Protein AF-A0A1B8P7Q8-F1 (afdb_monomer_lite)

Foldseek 3Di:
DDPPPDPDFQKWKAAPNDIFGWDDDPVQQKIKTQDQDDGPDDQQDWMWMDDPPDTWIKHFHDKDKDAQDDPPDDDPRRIMIMTRTDGPPPPPPPPPDDDDD

Secondary structure (DSSP, 8-state):
----SSSS--EEEEETTEEEEEEEETTTTEEEEEESS-----TT-EEEEEETTEEEEEEEEEEEEEET---SSS----EEEEEEEEE-S------------

Structure (mmCIF, N/CA/C/O backbone):
data_AF-A0A1B8P7Q8-F1
#
_entry.id   AF-A0A1B8P7Q8-F1
#
loop_
_atom_site.group_PDB
_atom_site.id
_atom_site.type_symbol
_atom_site.label_atom_id
_atom_site.label_alt_id
_atom_site.label_comp_id
_atom_site.label_asym_id
_atom_site.label_entity_id
_atom_site.label_seq_id
_atom_site.pdbx_PDB_ins_code
_atom_site.Cartn_x
_atom_site.Cartn_y
_atom_site.Cartn_z
_atom_site.occupancy
_atom_site.B_iso_or_equiv
_atom_site.auth_seq_id
_atom_site.auth_comp_id
_atom_site.auth_asym_id
_atom_site.auth_atom_id
_atom_site.pdbx_PDB_model_num
ATOM 1 N N . MET A 1 1 ? 29.517 -0.597 8.417 1.00 40.34 1 MET A N 1
ATOM 2 C CA . MET A 1 1 ? 28.514 -1.145 9.358 1.00 40.34 1 MET A CA 1
ATOM 3 C C . MET A 1 1 ? 27.459 -0.081 9.382 1.00 40.34 1 MET A C 1
ATOM 5 O O . MET A 1 1 ? 27.602 0.919 10.068 1.00 40.34 1 MET A O 1
ATOM 9 N N . ASP A 1 2 ? 26.571 -0.201 8.413 1.00 41.72 2 ASP A N 1
ATOM 10 C CA . ASP A 1 2 ? 25.730 0.877 7.944 1.00 41.72 2 ASP A CA 1
ATOM 11 C C . ASP A 1 2 ? 24.383 0.666 8.616 1.00 41.72 2 ASP A C 1
ATOM 13 O O . ASP A 1 2 ? 23.559 -0.121 8.156 1.00 41.72 2 ASP A O 1
ATOM 17 N N . ASP A 1 3 ? 24.203 1.320 9.762 1.00 41.97 3 ASP A N 1
ATOM 18 C CA . ASP A 1 3 ? 22.945 1.403 10.506 1.00 41.97 3 ASP A CA 1
ATOM 19 C C . ASP A 1 3 ? 21.926 2.272 9.742 1.00 41.97 3 ASP A C 1
ATOM 21 O O . ASP A 1 3 ? 21.415 3.277 10.235 1.00 41.97 3 ASP A O 1
ATOM 25 N N . PHE A 1 4 ? 21.660 1.912 8.487 1.00 45.06 4 PHE A N 1
ATOM 26 C CA . PHE A 1 4 ? 20.820 2.656 7.554 1.00 45.06 4 PHE A CA 1
ATOM 27 C C . PHE A 1 4 ? 19.452 1.995 7.363 1.00 45.06 4 PHE A C 1
ATOM 29 O O . PHE A 1 4 ? 18.929 2.002 6.261 1.00 45.06 4 PHE A O 1
ATOM 36 N N . ASP A 1 5 ? 18.849 1.392 8.392 1.00 46.38 5 ASP A N 1
ATOM 37 C CA . ASP A 1 5 ? 17.564 0.697 8.173 1.00 46.38 5 ASP A CA 1
ATOM 38 C C . ASP A 1 5 ? 16.595 0.703 9.368 1.00 46.38 5 ASP A C 1
ATOM 40 O O . ASP A 1 5 ? 15.750 -0.175 9.501 1.00 46.38 5 ASP A O 1
ATOM 44 N N . GLN A 1 6 ? 16.680 1.694 10.266 1.00 45.53 6 GLN A N 1
ATOM 45 C CA . GLN A 1 6 ? 15.743 1.785 11.406 1.00 45.53 6 GLN A CA 1
ATOM 46 C C . GLN A 1 6 ? 14.974 3.103 11.544 1.00 45.53 6 GLN A C 1
ATOM 48 O O . GLN A 1 6 ? 14.104 3.197 12.406 1.00 45.53 6 GLN A O 1
ATOM 53 N N . LEU A 1 7 ? 15.221 4.108 10.693 1.00 46.91 7 LEU A N 1
ATOM 54 C CA . LEU A 1 7 ? 14.652 5.453 10.887 1.00 46.91 7 LEU A CA 1
ATOM 55 C C . LEU A 1 7 ? 13.740 5.984 9.771 1.00 46.91 7 LEU A C 1
ATOM 57 O O . LEU A 1 7 ? 13.209 7.079 9.933 1.00 46.91 7 LEU A O 1
ATOM 61 N N . ALA A 1 8 ? 13.502 5.260 8.670 1.00 48.25 8 ALA A N 1
ATOM 62 C CA . ALA A 1 8 ? 12.849 5.884 7.509 1.00 48.25 8 ALA A CA 1
ATOM 63 C C . ALA A 1 8 ? 11.389 5.483 7.214 1.00 48.25 8 ALA A C 1
ATOM 65 O O . ALA A 1 8 ? 10.686 6.306 6.633 1.00 48.25 8 ALA A O 1
ATOM 66 N N . TYR A 1 9 ? 10.878 4.301 7.596 1.00 54.09 9 TYR A N 1
ATOM 67 C CA . TYR A 1 9 ? 9.521 3.889 7.169 1.00 54.09 9 TYR A CA 1
ATOM 68 C C . TYR A 1 9 ? 8.789 2.988 8.187 1.00 54.09 9 TYR A C 1
ATOM 70 O O . TYR A 1 9 ? 8.951 1.770 8.144 1.00 54.09 9 TYR A O 1
ATOM 78 N N . PRO A 1 10 ? 7.968 3.556 9.094 1.00 61.81 10 PRO A N 1
ATOM 79 C CA . PRO A 1 10 ? 7.357 2.808 10.197 1.00 61.81 10 PRO A CA 1
ATOM 80 C C . PRO A 1 10 ? 5.967 2.196 9.921 1.00 61.81 10 PRO A C 1
ATOM 82 O O . PRO A 1 10 ? 5.370 1.665 10.858 1.00 61.81 10 PRO A O 1
ATOM 85 N N . ASN A 1 11 ? 5.429 2.235 8.692 1.00 73.00 11 ASN A N 1
ATOM 86 C CA . ASN A 1 11 ? 4.042 1.814 8.441 1.00 73.00 11 ASN A CA 1
ATOM 87 C C . ASN A 1 11 ? 3.973 0.556 7.562 1.00 73.00 11 ASN A C 1
ATOM 89 O O . ASN A 1 11 ? 4.518 0.499 6.457 1.00 73.00 11 ASN A O 1
ATOM 93 N N . ILE A 1 12 ? 3.253 -0.451 8.059 1.00 85.75 12 ILE A N 1
ATOM 94 C CA . ILE A 1 12 ? 2.914 -1.671 7.323 1.00 85.75 12 ILE A CA 1
ATOM 95 C C . ILE A 1 12 ? 1.434 -1.610 6.981 1.00 85.75 12 ILE A C 1
ATOM 97 O O . ILE A 1 12 ? 0.608 -1.320 7.845 1.00 85.75 12 ILE A O 1
ATOM 101 N N . VAL A 1 13 ? 1.091 -1.895 5.731 1.00 88.38 13 VAL A N 1
ATOM 102 C CA . VAL A 1 13 ? -0.300 -2.032 5.295 1.00 88.38 13 VAL A CA 1
ATOM 103 C C . VAL A 1 13 ? -0.567 -3.460 4.864 1.00 88.38 13 VAL A C 1
ATOM 105 O O . VAL A 1 13 ? 0.267 -4.096 4.229 1.00 88.38 13 VAL A O 1
ATOM 108 N N . ILE A 1 14 ? -1.735 -3.967 5.214 1.00 89.69 14 ILE A N 1
ATOM 109 C CA . ILE A 1 14 ? -2.225 -5.277 4.830 1.00 89.69 14 ILE A CA 1
ATOM 110 C C . ILE A 1 14 ? -3.270 -5.053 3.748 1.00 89.69 14 ILE A C 1
ATOM 112 O O . ILE A 1 14 ? -4.306 -4.428 3.985 1.00 89.69 14 ILE A O 1
ATOM 116 N N . ILE A 1 15 ? -2.972 -5.567 2.562 1.00 89.75 15 ILE A N 1
ATOM 117 C CA . ILE A 1 15 ? -3.843 -5.536 1.392 1.00 89.75 15 ILE A CA 1
ATOM 118 C C . ILE A 1 15 ? -4.169 -6.979 1.048 1.00 89.75 15 ILE A C 1
ATOM 120 O O . ILE A 1 15 ? -3.256 -7.763 0.792 1.00 89.75 15 ILE A O 1
ATOM 124 N N . ASN A 1 16 ? -5.455 -7.335 1.077 1.00 85.94 16 ASN A N 1
ATOM 125 C CA . ASN A 1 16 ? -5.921 -8.690 0.767 1.00 85.94 16 ASN A CA 1
ATOM 126 C C . ASN A 1 16 ? -5.162 -9.783 1.567 1.00 85.94 16 ASN A C 1
ATOM 128 O O . ASN A 1 16 ? -4.759 -10.820 1.049 1.00 85.94 16 ASN A O 1
ATOM 132 N N . GLY A 1 17 ? -4.865 -9.498 2.843 1.00 84.94 17 GLY A N 1
ATOM 133 C CA . GLY A 1 17 ? -4.113 -10.392 3.736 1.00 84.94 17 GLY A CA 1
ATOM 134 C C . GLY A 1 17 ? -2.591 -10.418 3.539 1.00 84.94 17 GLY A C 1
ATOM 135 O O . GLY A 1 17 ? -1.907 -11.113 4.287 1.00 84.94 17 GLY A O 1
ATOM 136 N N . LYS A 1 18 ? -2.039 -9.657 2.587 1.00 86.94 18 LYS A N 1
ATOM 137 C CA . LYS A 1 18 ? -0.594 -9.571 2.338 1.00 86.94 18 LYS A CA 1
ATOM 138 C C . LYS A 1 18 ? -0.023 -8.270 2.897 1.00 86.94 18 LYS A C 1
ATOM 140 O O . LYS A 1 18 ? -0.588 -7.198 2.695 1.00 86.94 18 LYS A O 1
ATOM 145 N N . GLU A 1 19 ? 1.091 -8.371 3.612 1.00 87.69 19 GLU A N 1
ATOM 146 C CA . GLU A 1 19 ? 1.771 -7.232 4.231 1.00 87.69 19 GLU A CA 1
ATOM 147 C C . GLU A 1 19 ? 2.694 -6.530 3.230 1.00 87.69 19 GLU A C 1
ATOM 149 O O . GLU A 1 19 ? 3.559 -7.147 2.607 1.00 87.69 19 GLU A O 1
ATOM 154 N N . TYR A 1 20 ? 2.526 -5.218 3.108 1.00 85.00 20 TYR A N 1
ATOM 155 C CA . TYR A 1 20 ? 3.314 -4.344 2.256 1.00 85.00 20 TYR A CA 1
ATOM 156 C C . TYR A 1 20 ? 3.913 -3.212 3.085 1.00 85.00 20 TYR A C 1
ATOM 158 O O . TYR A 1 20 ? 3.263 -2.628 3.956 1.00 85.00 20 TYR A O 1
ATOM 166 N N . LYS A 1 21 ? 5.168 -2.869 2.786 1.00 83.38 21 LYS A N 1
ATOM 167 C CA . LYS A 1 21 ? 5.801 -1.668 3.333 1.00 83.38 21 LYS A CA 1
ATOM 168 C C . LYS A 1 21 ? 5.163 -0.448 2.684 1.00 83.38 21 LYS A C 1
ATOM 170 O O . LYS A 1 21 ? 5.057 -0.399 1.461 1.00 83.38 21 LYS A O 1
ATOM 175 N N . ALA A 1 22 ? 4.759 0.530 3.483 1.00 82.38 22 ALA A N 1
ATOM 176 C CA . ALA A 1 22 ? 4.101 1.721 2.976 1.00 82.38 22 ALA A CA 1
ATOM 177 C C . ALA A 1 22 ? 4.551 2.989 3.700 1.00 82.38 22 ALA A C 1
ATOM 179 O O . ALA A 1 22 ? 5.040 2.974 4.826 1.00 82.38 22 ALA A O 1
ATOM 180 N N . SER A 1 23 ? 4.336 4.119 3.0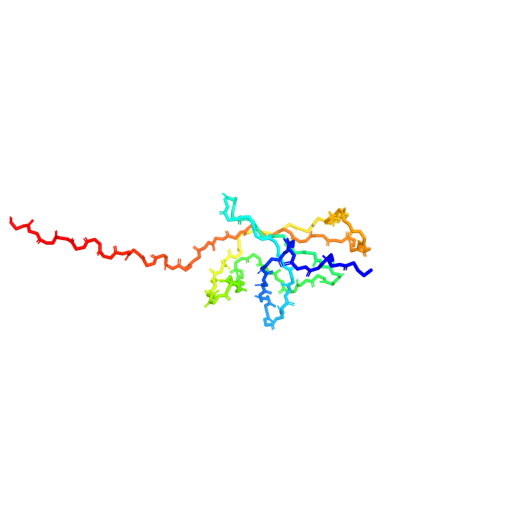41 1.00 82.00 23 SER A N 1
ATOM 181 C CA . SER A 1 23 ? 4.487 5.448 3.610 1.00 82.00 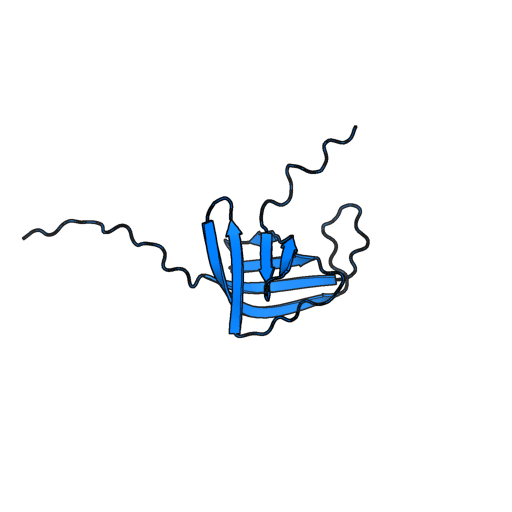23 SER A CA 1
ATOM 182 C C . SER A 1 23 ? 3.156 6.174 3.492 1.00 82.00 23 SER A C 1
ATOM 184 O O . SER A 1 23 ?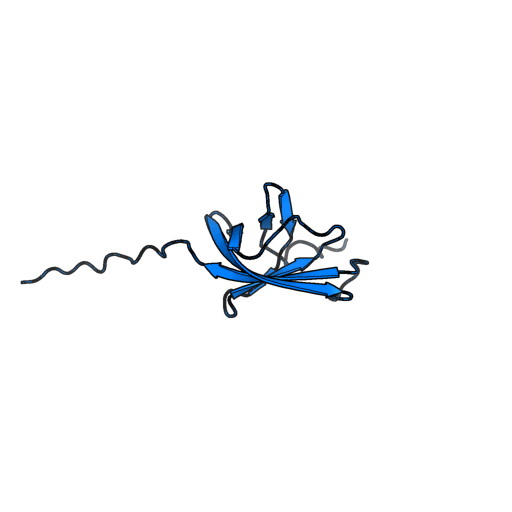 2.720 6.526 2.393 1.00 82.00 23 SER A O 1
ATOM 186 N N . ARG A 1 24 ? 2.476 6.379 4.621 1.00 82.31 24 ARG A N 1
ATOM 187 C CA . ARG A 1 24 ? 1.231 7.143 4.650 1.00 82.31 24 ARG A CA 1
ATOM 188 C C . ARG A 1 24 ? 1.495 8.603 4.968 1.00 82.31 24 ARG A C 1
ATOM 190 O O . ARG A 1 24 ? 2.162 8.938 5.939 1.00 82.31 24 ARG A O 1
ATOM 197 N N . ASN A 1 25 ? 0.865 9.473 4.191 1.00 81.50 25 ASN A N 1
ATOM 198 C CA . ASN A 1 25 ? 0.720 10.882 4.500 1.00 81.50 25 ASN A CA 1
ATOM 199 C C . ASN A 1 25 ? -0.668 11.122 5.110 1.00 81.50 25 ASN A C 1
ATOM 201 O O . ASN A 1 25 ? -1.663 11.264 4.400 1.00 81.50 25 ASN A O 1
ATOM 205 N N . THR A 1 26 ? -0.736 11.151 6.440 1.00 73.00 26 THR A N 1
ATOM 206 C CA . THR A 1 26 ? -1.975 11.396 7.195 1.00 73.00 26 THR A CA 1
ATOM 207 C C . THR A 1 26 ? -2.552 12.792 6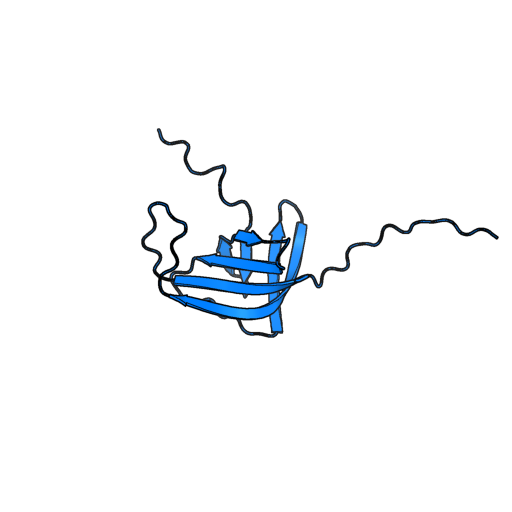.965 1.00 73.00 26 THR A C 1
ATOM 209 O O . THR A 1 26 ? -3.766 12.942 7.041 1.00 73.00 26 THR A O 1
ATOM 212 N N . SER A 1 27 ? -1.731 13.792 6.622 1.00 74.50 27 SER A N 1
ATOM 213 C CA . SER A 1 27 ? -2.210 15.144 6.298 1.00 74.50 27 SER A CA 1
ATOM 214 C C . SER A 1 27 ? -2.942 15.218 4.959 1.00 74.50 27 SER A C 1
ATOM 216 O O . SER A 1 27 ? -3.846 16.034 4.817 1.00 74.50 27 SER A O 1
ATOM 218 N N . LYS A 1 28 ? -2.554 14.394 3.976 1.00 75.69 28 LYS A N 1
ATOM 219 C CA . LYS A 1 28 ? -3.204 14.354 2.654 1.00 75.69 28 LYS A CA 1
ATOM 220 C C . LYS A 1 28 ? -4.200 13.207 2.488 1.00 75.69 28 LYS A C 1
ATOM 222 O O . LYS A 1 28 ? -4.970 13.243 1.544 1.00 75.69 28 LYS A O 1
ATOM 227 N N . GLY A 1 29 ? -4.183 12.207 3.371 1.00 82.56 29 GLY A N 1
ATOM 228 C CA . GLY A 1 29 ? -5.001 11.001 3.211 1.00 82.56 29 GLY A CA 1
ATOM 229 C C . GLY A 1 29 ? -4.475 10.043 2.138 1.00 82.56 29 GLY A C 1
ATOM 230 O O . GLY A 1 29 ? -5.224 9.217 1.647 1.00 82.56 29 GLY A O 1
ATOM 231 N N . SER A 1 30 ? -3.190 10.116 1.787 1.00 86.19 30 SER A N 1
ATOM 232 C CA . SER A 1 30 ? -2.603 9.306 0.711 1.00 86.19 30 SER A CA 1
ATOM 233 C C . SER A 1 30 ? -1.590 8.294 1.252 1.00 86.19 30 SER A C 1
ATOM 235 O O . SER A 1 30 ? -0.723 8.665 2.047 1.00 86.19 30 SER A O 1
ATOM 237 N N . VAL A 1 31 ? -1.626 7.051 0.783 1.00 87.50 31 VAL A N 1
ATOM 238 C CA . VAL A 1 31 ? -0.688 5.969 1.119 1.00 87.50 31 VAL A CA 1
ATOM 239 C C . VAL A 1 31 ? 0.155 5.638 -0.103 1.00 87.50 31 VAL A C 1
ATOM 241 O O . VAL A 1 31 ? -0.378 5.369 -1.170 1.00 87.50 31 VAL A O 1
ATOM 244 N N . LYS A 1 32 ? 1.478 5.634 0.045 1.00 86.12 32 LYS A N 1
ATOM 245 C CA . LYS A 1 32 ? 2.418 5.241 -1.005 1.00 86.12 32 LYS A CA 1
ATOM 246 C C . LYS A 1 32 ? 3.009 3.880 -0.687 1.00 86.12 32 LYS A C 1
ATOM 248 O O . LYS A 1 32 ? 3.521 3.678 0.409 1.00 86.12 32 LYS A O 1
ATOM 253 N N . ILE A 1 33 ? 2.963 2.973 -1.647 1.00 84.44 33 ILE A N 1
ATOM 254 C CA . ILE A 1 33 ? 3.382 1.585 -1.507 1.00 84.44 33 ILE A CA 1
ATOM 255 C C . ILE A 1 33 ? 4.318 1.278 -2.676 1.00 84.44 33 ILE A C 1
ATOM 257 O O . ILE A 1 33 ? 3.861 1.220 -3.821 1.00 84.44 33 ILE A O 1
ATOM 261 N N . PRO A 1 34 ? 5.630 1.125 -2.448 1.00 81.12 34 PRO A N 1
ATOM 262 C CA . PRO A 1 34 ? 6.502 0.559 -3.466 1.00 81.12 34 PRO A CA 1
ATOM 263 C C . PRO A 1 34 ? 6.080 -0.888 -3.735 1.00 81.12 34 PRO A C 1
ATOM 265 O O . PRO A 1 34 ? 5.896 -1.668 -2.799 1.00 81.12 34 PRO A O 1
ATOM 268 N N . TYR A 1 35 ? 5.919 -1.253 -5.007 1.00 77.12 35 TYR A N 1
ATOM 269 C CA . TYR A 1 35 ? 5.530 -2.609 -5.384 1.00 77.12 35 TYR A CA 1
ATOM 270 C C . TYR A 1 35 ? 6.373 -3.127 -6.547 1.00 77.12 35 TYR A C 1
ATOM 272 O O . TYR A 1 35 ? 6.705 -2.403 -7.486 1.00 77.12 35 TYR A O 1
ATOM 280 N N . THR A 1 36 ? 6.715 -4.412 -6.480 1.00 73.56 36 THR A N 1
ATOM 281 C CA . THR A 1 36 ? 7.319 -5.143 -7.603 1.00 73.56 36 THR A CA 1
ATOM 282 C C . THR A 1 36 ? 6.228 -5.795 -8.443 1.00 73.56 36 THR A C 1
ATOM 284 O O . THR A 1 36 ? 6.204 -5.642 -9.659 1.00 73.56 36 THR A O 1
ATOM 287 N N . GLU A 1 37 ? 5.279 -6.446 -7.774 1.00 77.75 37 GLU A N 1
ATOM 288 C CA . GLU A 1 37 ? 4.080 -7.033 -8.366 1.00 77.75 37 GLU A CA 1
ATOM 289 C C . GLU A 1 37 ? 2.863 -6.235 -7.905 1.00 77.75 37 GLU A C 1
ATOM 291 O O . GLU A 1 37 ? 2.756 -5.908 -6.717 1.00 77.75 37 GLU A O 1
ATOM 296 N N . ALA A 1 38 ? 1.980 -5.876 -8.839 1.00 78.56 38 ALA A N 1
ATOM 297 C CA . ALA A 1 38 ? 0.805 -5.073 -8.524 1.00 78.56 38 ALA A CA 1
ATOM 298 C C . ALA A 1 38 ? -0.067 -5.816 -7.493 1.00 78.56 38 ALA A C 1
ATOM 300 O O . ALA A 1 38 ? -0.420 -6.974 -7.730 1.00 78.56 38 ALA A O 1
ATOM 301 N N . PRO A 1 39 ? -0.387 -5.199 -6.341 1.00 82.81 39 PRO A N 1
ATOM 302 C CA . PRO A 1 39 ? -1.305 -5.801 -5.388 1.00 82.81 39 PRO A CA 1
ATOM 303 C C . PRO A 1 39 ? -2.707 -5.900 -5.993 1.00 82.81 39 PRO A C 1
ATOM 305 O O . PRO A 1 39 ? -3.126 -5.028 -6.756 1.00 82.81 39 PRO A O 1
ATOM 308 N N . ASP A 1 40 ? -3.438 -6.941 -5.607 1.00 87.69 40 ASP A N 1
ATOM 309 C CA . ASP A 1 40 ? -4.847 -7.103 -5.955 1.00 87.69 40 ASP A CA 1
ATOM 310 C C . ASP A 1 40 ? -5.684 -6.164 -5.072 1.00 87.69 40 ASP A C 1
ATOM 312 O O . ASP A 1 40 ? -6.080 -6.515 -3.960 1.00 87.69 40 ASP A O 1
ATOM 316 N N . ILE A 1 41 ? -5.827 -4.914 -5.522 1.00 88.44 41 ILE A N 1
ATOM 317 C CA . ILE A 1 41 ? -6.519 -3.836 -4.809 1.00 88.44 41 ILE A CA 1
ATOM 318 C C . ILE A 1 41 ? -7.399 -3.032 -5.767 1.00 88.44 41 ILE A C 1
ATOM 320 O O . ILE A 1 41 ? -6.988 -2.694 -6.878 1.00 88.44 41 ILE A O 1
ATOM 324 N N . GLY A 1 42 ? -8.614 -2.712 -5.318 1.00 89.06 42 GLY A N 1
ATOM 325 C CA . GLY A 1 42 ? -9.621 -1.977 -6.082 1.00 89.06 42 GLY A CA 1
ATOM 326 C C . GLY A 1 42 ? -10.154 -0.748 -5.345 1.00 89.06 42 GLY A C 1
ATOM 327 O O . GLY A 1 42 ? -10.046 -0.626 -4.124 1.00 89.06 42 GLY A O 1
ATOM 328 N N . ILE A 1 43 ? -10.728 0.193 -6.095 1.00 90.62 43 ILE A N 1
ATOM 329 C CA . ILE A 1 43 ? -11.436 1.334 -5.505 1.00 90.62 43 ILE A CA 1
ATOM 330 C C . ILE A 1 43 ? -12.636 0.801 -4.715 1.00 90.62 43 ILE A C 1
ATOM 332 O O . ILE A 1 43 ? -13.386 -0.045 -5.199 1.00 90.62 43 ILE A O 1
ATOM 336 N N . GLY A 1 4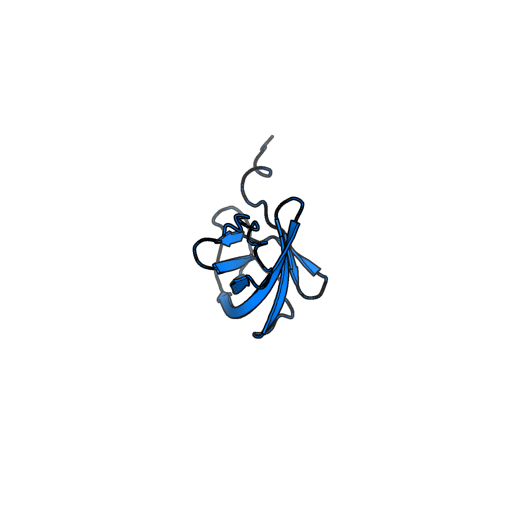4 ? -12.827 1.307 -3.499 1.00 88.00 44 GLY A N 1
ATOM 337 C CA . GLY A 1 44 ? -13.857 0.849 -2.571 1.00 88.00 44 GLY A CA 1
ATOM 338 C C . GLY A 1 44 ? -13.416 -0.294 -1.657 1.00 88.00 44 GLY A C 1
ATOM 339 O O . GLY A 1 44 ? -14.143 -0.591 -0.705 1.00 88.00 44 GLY A O 1
ATOM 340 N N . ASP A 1 45 ? -12.239 -0.877 -1.896 1.00 90.56 45 ASP A N 1
ATOM 341 C CA . ASP A 1 45 ? -11.649 -1.892 -1.028 1.00 90.56 45 ASP A CA 1
ATOM 342 C C . ASP A 1 45 ? -11.206 -1.293 0.318 1.00 90.56 45 ASP A C 1
ATOM 344 O O . ASP A 1 45 ? -11.123 -0.071 0.482 1.00 90.56 45 ASP A O 1
ATOM 348 N N . THR A 1 46 ? -10.970 -2.137 1.320 1.00 90.12 46 THR A N 1
ATOM 349 C CA . THR A 1 46 ? -10.569 -1.703 2.662 1.00 90.12 46 THR A CA 1
ATOM 350 C C . THR A 1 46 ? -9.251 -2.352 3.038 1.00 90.12 46 THR A C 1
ATOM 352 O O . THR A 1 46 ? -9.163 -3.563 3.214 1.00 90.12 46 THR A O 1
ATOM 355 N N . ILE A 1 47 ? -8.237 -1.513 3.224 1.00 90.25 47 ILE A N 1
ATOM 356 C CA . ILE A 1 47 ? -6.900 -1.923 3.641 1.00 90.25 47 ILE A CA 1
ATOM 357 C C . ILE A 1 47 ? -6.733 -1.691 5.141 1.00 90.25 47 ILE A C 1
ATOM 359 O O . ILE A 1 47 ? -7.389 -0.826 5.733 1.00 90.25 47 ILE A O 1
ATOM 363 N N . ILE A 1 48 ? -5.830 -2.447 5.759 1.00 90.25 48 ILE A N 1
ATOM 364 C CA . ILE A 1 48 ? -5.529 -2.318 7.187 1.00 90.25 48 ILE A CA 1
ATOM 365 C C . ILE A 1 48 ? -4.122 -1.762 7.325 1.00 90.25 48 ILE A C 1
ATOM 367 O O . ILE A 1 48 ? -3.163 -2.390 6.902 1.00 90.25 48 ILE A O 1
ATOM 371 N N . GLU A 1 49 ? -3.972 -0.597 7.930 1.00 87.62 49 GLU A N 1
ATOM 372 C CA . GLU A 1 49 ? -2.664 -0.055 8.272 1.00 87.62 49 GLU A CA 1
ATOM 373 C C . GLU A 1 49 ? -2.326 -0.369 9.728 1.00 87.62 49 GLU A C 1
ATOM 375 O O . GLU A 1 49 ? -3.029 0.054 10.645 1.00 87.62 49 GLU A O 1
ATOM 380 N N . LYS A 1 50 ? -1.198 -1.043 9.946 1.00 84.56 50 LYS A N 1
ATOM 381 C CA . LYS A 1 50 ? -0.576 -1.173 11.259 1.00 84.56 50 LYS A CA 1
ATOM 382 C C . LYS A 1 50 ? 0.223 0.090 11.556 1.00 84.56 50 LYS A C 1
ATOM 384 O O . LYS A 1 50 ? 1.324 0.284 11.037 1.00 84.56 50 LYS A O 1
ATOM 389 N N . SER A 1 51 ? -0.331 0.938 12.416 1.00 71.12 51 SER A N 1
ATOM 390 C CA . SER A 1 51 ? 0.347 2.115 12.955 1.00 71.12 51 SER A CA 1
ATOM 391 C C . SER A 1 51 ? 0.723 1.849 14.412 1.00 71.12 51 SER A C 1
ATOM 393 O O . SER A 1 51 ? -0.063 2.082 15.336 1.00 71.12 51 SER A O 1
ATOM 395 N N . GLY A 1 52 ? 1.936 1.339 14.635 1.00 71.12 52 GLY A N 1
ATOM 396 C CA . GLY A 1 52 ? 2.403 0.936 15.964 1.00 71.12 52 GLY A CA 1
ATOM 397 C C . GLY A 1 52 ? 1.581 -0.232 16.524 1.00 71.12 52 GLY A C 1
ATOM 398 O O . GLY A 1 52 ? 1.641 -1.332 15.992 1.00 71.12 52 GLY A O 1
ATOM 399 N N . ASN A 1 53 ? 0.806 0.014 17.588 1.00 72.31 53 ASN A N 1
ATOM 400 C CA . ASN A 1 53 ? -0.056 -0.983 18.250 1.00 72.31 53 ASN A CA 1
ATOM 401 C C . ASN A 1 53 ? -1.537 -0.909 17.824 1.00 72.31 53 ASN A C 1
ATOM 403 O O . ASN A 1 53 ? -2.394 -1.475 18.499 1.00 72.31 53 ASN A O 1
ATOM 407 N N . ARG A 1 54 ? -1.870 -0.141 16.779 1.00 77.00 54 ARG A N 1
ATOM 408 C CA . ARG A 1 54 ? -3.253 0.041 16.320 1.00 77.00 54 ARG A CA 1
ATOM 409 C C . ARG A 1 54 ? -3.401 -0.359 14.862 1.00 77.00 54 ARG A C 1
ATOM 411 O O . ARG A 1 54 ? -2.613 0.075 14.023 1.00 77.00 54 ARG A O 1
ATOM 418 N N . ASP A 1 55 ? -4.469 -1.093 14.589 1.00 85.00 55 ASP A N 1
ATOM 419 C CA . ASP A 1 55 ? -4.942 -1.395 13.245 1.00 85.00 55 ASP A CA 1
ATOM 420 C C . ASP A 1 55 ? -5.928 -0.309 12.802 1.00 85.00 55 ASP A C 1
ATOM 422 O O . ASP A 1 55 ? -6.959 -0.066 13.437 1.00 85.00 55 ASP A O 1
ATOM 426 N N . ILE A 1 56 ? -5.587 0.389 11.724 1.00 84.81 56 ILE A N 1
ATOM 427 C CA . ILE A 1 56 ? -6.392 1.463 11.153 1.00 84.81 56 ILE A CA 1
ATOM 428 C C . ILE A 1 56 ? -7.011 0.944 9.861 1.00 84.81 56 ILE A C 1
ATOM 430 O O . ILE A 1 56 ? -6.309 0.661 8.894 1.00 84.81 56 ILE A O 1
ATOM 434 N N . HIS A 1 57 ? -8.336 0.845 9.831 1.00 88.56 57 HIS A N 1
ATOM 435 C CA . HIS A 1 57 ? -9.074 0.505 8.619 1.00 88.56 57 HIS A CA 1
ATOM 436 C C . HIS A 1 57 ? -9.230 1.734 7.729 1.00 88.56 57 HIS A C 1
ATOM 438 O O . HIS A 1 57 ? -9.768 2.768 8.145 1.00 88.56 57 HIS A O 1
ATOM 444 N N . LEU A 1 58 ? -8.747 1.602 6.502 1.00 88.75 58 LEU A N 1
ATOM 445 C CA . LEU A 1 58 ? -8.704 2.659 5.512 1.00 88.75 58 LEU A CA 1
ATOM 446 C C . LEU A 1 58 ? -9.444 2.191 4.270 1.00 88.75 58 LEU A C 1
ATOM 448 O O . LEU A 1 58 ? -9.096 1.170 3.680 1.00 88.75 58 LEU A O 1
ATOM 452 N N . LYS A 1 59 ? -10.458 2.949 3.861 1.00 91.25 59 LYS A N 1
ATOM 453 C CA . LYS A 1 59 ? -11.185 2.665 2.629 1.00 91.25 59 LYS A CA 1
ATOM 454 C C . LYS A 1 59 ? -10.492 3.339 1.459 1.00 91.25 59 LYS A C 1
ATOM 456 O O . LYS A 1 59 ? -10.259 4.545 1.503 1.00 91.25 59 LYS A O 1
ATOM 461 N N . VAL A 1 60 ? -10.194 2.575 0.420 1.00 91.56 60 VAL A N 1
ATOM 462 C CA . VAL A 1 60 ? -9.585 3.076 -0.809 1.00 91.56 60 VAL A CA 1
ATOM 463 C C . VAL A 1 60 ? -10.622 3.880 -1.580 1.00 91.56 60 VAL A C 1
ATOM 465 O O . VAL A 1 60 ? -11.673 3.365 -1.960 1.00 91.56 60 VAL A O 1
ATOM 468 N N . LEU A 1 61 ? -10.338 5.162 -1.776 1.00 90.19 61 LEU A N 1
ATOM 469 C CA . LEU A 1 61 ? -11.149 6.074 -2.574 1.00 90.19 61 LEU A CA 1
ATOM 470 C C . LEU A 1 61 ? -10.661 6.133 -4.017 1.00 90.19 61 LEU A C 1
ATOM 472 O O . LEU A 1 61 ? -11.479 6.199 -4.928 1.00 90.19 61 LEU A O 1
ATOM 476 N N . ASP A 1 62 ? -9.345 6.110 -4.205 1.00 90.19 62 ASP A N 1
ATOM 477 C CA . ASP A 1 62 ? -8.717 6.221 -5.515 1.00 90.19 62 ASP A CA 1
ATOM 478 C C . ASP A 1 62 ? -7.404 5.433 -5.555 1.00 90.19 62 ASP A C 1
ATOM 480 O O . ASP A 1 62 ? -6.749 5.225 -4.526 1.00 90.19 62 ASP A O 1
ATOM 484 N N . ILE A 1 63 ? -7.038 4.967 -6.750 1.00 89.38 63 ILE A N 1
ATOM 485 C CA . ILE A 1 63 ? -5.850 4.151 -6.986 1.00 89.38 63 ILE A CA 1
ATOM 486 C C . ILE A 1 63 ? -5.070 4.740 -8.144 1.00 89.38 63 ILE A C 1
ATOM 488 O O . ILE A 1 63 ? -5.547 4.786 -9.277 1.00 89.38 63 ILE A O 1
ATOM 492 N N . ASN A 1 64 ? -3.820 5.083 -7.870 1.00 86.88 64 ASN A N 1
ATOM 493 C CA . ASN A 1 64 ? -2.914 5.601 -8.869 1.00 86.88 64 ASN A CA 1
ATOM 494 C C . ASN A 1 64 ? -1.629 4.772 -8.916 1.00 86.88 64 ASN A C 1
ATOM 496 O O . ASN A 1 64 ? -0.843 4.738 -7.965 1.00 86.88 64 ASN A O 1
ATOM 500 N N . PHE A 1 65 ? -1.416 4.091 -10.038 1.00 82.06 65 PHE A N 1
ATOM 501 C CA . PHE A 1 65 ? -0.197 3.342 -10.304 1.00 82.06 65 PHE A CA 1
ATOM 502 C C . PHE A 1 65 ? 0.769 4.232 -11.076 1.00 82.06 65 PHE A C 1
ATOM 504 O O . PHE A 1 65 ? 0.579 4.493 -12.262 1.00 82.06 65 PHE A O 1
ATOM 511 N N . THR A 1 66 ? 1.829 4.669 -10.407 1.00 73.31 66 THR A N 1
ATOM 512 C CA . THR A 1 66 ? 2.854 5.514 -11.012 1.00 73.31 66 THR A CA 1
ATOM 513 C C . THR A 1 66 ? 4.052 4.652 -11.417 1.00 73.31 66 THR A C 1
ATOM 515 O O . THR A 1 66 ? 4.804 4.208 -10.538 1.00 73.31 66 THR A O 1
ATOM 518 N N . PRO A 1 67 ? 4.269 4.408 -12.722 1.00 62.53 67 PRO A N 1
ATOM 519 C CA . PRO A 1 67 ? 5.508 3.811 -13.199 1.00 62.53 67 PRO A CA 1
ATOM 520 C C . PRO A 1 67 ? 6.657 4.822 -13.054 1.00 62.53 67 PRO A C 1
ATOM 522 O O . PRO A 1 67 ? 6.520 5.997 -13.386 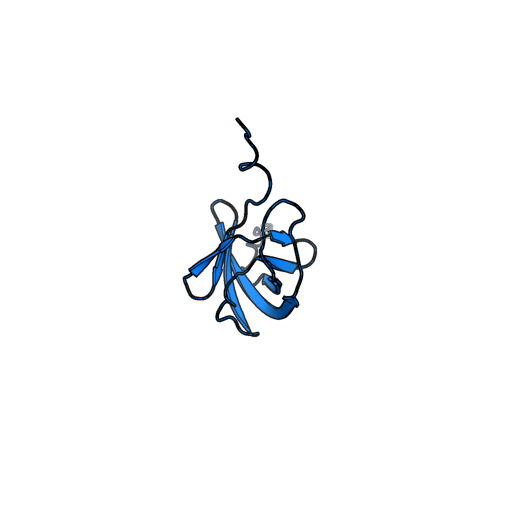1.00 62.53 67 PRO A O 1
ATOM 525 N N . GLY A 1 68 ? 7.794 4.370 -12.538 1.00 58.38 68 GLY A N 1
ATOM 526 C CA . GLY A 1 68 ? 9.037 5.133 -12.381 1.00 58.38 68 GLY A CA 1
ATOM 527 C C . GLY A 1 68 ? 9.229 5.862 -11.044 1.00 58.38 68 GLY A C 1
ATOM 528 O O . GLY A 1 68 ? 10.065 6.759 -10.967 1.00 58.38 68 GLY A O 1
ATOM 529 N N . GLY A 1 69 ? 8.481 5.526 -9.989 1.00 50.41 69 GLY A N 1
ATOM 530 C CA . GLY A 1 69 ? 8.621 6.172 -8.677 1.00 50.41 69 GLY A CA 1
ATOM 531 C C . GLY A 1 69 ? 9.684 5.515 -7.793 1.00 50.41 69 GLY A C 1
ATOM 532 O O . GLY A 1 69 ? 9.444 4.434 -7.268 1.00 50.41 69 GLY A O 1
ATOM 533 N N . THR A 1 70 ? 10.826 6.172 -7.569 1.00 51.19 70 THR A N 1
ATOM 534 C CA . THR A 1 70 ? 11.840 5.710 -6.602 1.00 51.19 70 THR A CA 1
ATOM 535 C C . THR A 1 70 ? 11.678 6.434 -5.261 1.00 51.19 70 THR A C 1
ATOM 537 O O . THR A 1 70 ? 11.374 7.625 -5.217 1.00 51.19 70 THR A O 1
ATOM 540 N N . LEU A 1 71 ? 11.929 5.746 -4.141 1.00 51.66 71 LEU A N 1
ATOM 541 C CA . LEU A 1 71 ? 12.040 6.371 -2.806 1.00 51.66 71 LEU A CA 1
ATOM 542 C C . LEU A 1 71 ? 13.437 6.982 -2.553 1.00 51.66 71 LEU A C 1
ATOM 544 O O . LEU A 1 71 ? 13.855 7.167 -1.415 1.00 51.66 71 LEU A O 1
ATOM 548 N N . GLN A 1 72 ? 14.151 7.322 -3.627 1.00 49.59 72 GLN A N 1
ATOM 549 C CA . GLN A 1 72 ? 15.399 8.084 -3.635 1.00 49.59 72 GLN A CA 1
ATOM 550 C C . GLN A 1 72 ? 16.623 7.503 -2.892 1.00 49.59 72 GLN A C 1
ATOM 552 O O . GLN A 1 72 ? 17.591 8.238 -2.730 1.00 49.59 72 GLN A O 1
ATOM 557 N N . VAL A 1 73 ? 16.673 6.204 -2.552 1.00 44.38 73 VAL A N 1
ATOM 558 C CA . VAL A 1 73 ? 17.938 5.484 -2.264 1.00 44.38 73 VAL A CA 1
ATOM 559 C C . VAL A 1 73 ? 17.844 4.009 -2.695 1.00 44.38 73 VAL A C 1
ATOM 561 O O . VAL A 1 73 ? 17.030 3.250 -2.178 1.00 44.38 73 VAL A O 1
ATOM 564 N N . GLY A 1 74 ? 18.703 3.603 -3.638 1.00 49.56 74 GLY A N 1
ATOM 565 C CA . GLY A 1 74 ? 19.249 2.239 -3.743 1.00 49.56 74 GLY A CA 1
ATOM 566 C C . GLY A 1 74 ? 18.333 1.068 -4.119 1.00 49.56 74 GLY A C 1
ATOM 567 O O . GLY A 1 74 ? 18.798 -0.064 -4.060 1.00 49.56 74 GLY A O 1
ATOM 568 N N . THR A 1 75 ? 17.075 1.283 -4.504 1.00 48.72 75 THR A N 1
ATOM 569 C CA . THR A 1 75 ? 16.156 0.181 -4.839 1.00 48.72 75 THR A CA 1
ATOM 570 C C . THR A 1 75 ? 15.661 0.258 -6.283 1.00 48.72 75 THR A C 1
ATOM 572 O O . THR A 1 75 ? 15.033 1.233 -6.692 1.00 48.72 75 THR A O 1
ATOM 575 N N . GLU A 1 76 ? 15.932 -0.797 -7.059 1.00 53.06 76 GLU A N 1
ATOM 576 C CA . GLU A 1 76 ? 15.446 -1.029 -8.430 1.00 53.06 76 GLU A CA 1
ATOM 577 C C . GLU A 1 76 ? 13.953 -1.407 -8.430 1.00 53.06 76 GLU A C 1
ATOM 579 O O . GLU A 1 76 ? 13.539 -2.439 -8.955 1.00 53.06 76 GLU A O 1
ATOM 584 N N . HIS A 1 77 ? 13.117 -0.610 -7.766 1.00 57.12 77 HIS A N 1
ATOM 585 C CA . HIS A 1 77 ? 11.674 -0.815 -7.757 1.00 57.12 77 HIS A CA 1
ATOM 586 C C . HIS A 1 77 ? 11.047 0.115 -8.800 1.00 57.12 77 HIS A C 1
ATOM 588 O O . HIS A 1 77 ? 11.012 1.328 -8.590 1.00 57.12 77 HIS A O 1
ATOM 594 N N . PRO A 1 78 ? 10.584 -0.417 -9.947 1.00 61.62 78 PRO A N 1
ATOM 595 C CA . PRO A 1 78 ? 10.150 0.404 -11.066 1.00 61.62 78 PRO A CA 1
ATOM 596 C C . PRO A 1 78 ? 8.793 1.061 -10.831 1.00 61.62 78 PRO A C 1
ATOM 598 O O . PRO A 1 78 ? 8.460 1.959 -11.588 1.00 61.62 78 PRO A O 1
ATOM 601 N N . ASN A 1 79 ? 8.004 0.661 -9.826 1.00 74.94 79 ASN A N 1
ATOM 602 C CA . ASN A 1 79 ? 6.628 1.127 -9.688 1.00 74.94 79 ASN A CA 1
ATOM 603 C C . ASN A 1 79 ? 6.262 1.542 -8.258 1.00 74.94 79 ASN A C 1
ATOM 605 O O . ASN A 1 79 ? 6.615 0.892 -7.272 1.00 74.94 79 ASN A O 1
ATOM 609 N N . MET A 1 80 ? 5.482 2.618 -8.165 1.00 80.81 80 MET A N 1
ATOM 610 C CA . MET A 1 80 ? 4.934 3.132 -6.917 1.00 80.81 80 MET A CA 1
ATOM 611 C C . MET A 1 80 ? 3.414 3.181 -7.012 1.00 80.81 80 MET A C 1
ATOM 613 O O . MET A 1 80 ? 2.850 3.781 -7.924 1.00 80.81 80 MET A O 1
ATOM 617 N N . LEU A 1 81 ? 2.744 2.560 -6.051 1.00 85.69 81 LEU A N 1
ATOM 618 C CA . LEU A 1 81 ? 1.300 2.615 -5.903 1.00 85.69 81 LEU A CA 1
ATOM 619 C C . LEU A 1 81 ? 0.960 3.734 -4.930 1.00 85.69 81 LEU A C 1
ATOM 621 O O . LEU A 1 81 ? 1.442 3.747 -3.803 1.00 85.69 81 LEU A O 1
ATOM 625 N N . THR A 1 82 ? 0.139 4.678 -5.362 1.00 88.62 82 THR A N 1
ATOM 626 C CA . THR A 1 82 ? -0.422 5.719 -4.506 1.00 88.62 82 THR A CA 1
ATOM 627 C C . THR A 1 82 ? -1.908 5.443 -4.346 1.00 88.62 82 THR A C 1
ATOM 629 O O . THR A 1 82 ? -2.643 5.418 -5.325 1.00 88.62 82 THR A O 1
ATOM 632 N N . LEU A 1 83 ? -2.338 5.206 -3.115 1.00 89.56 83 LEU A N 1
ATOM 633 C CA . LEU A 1 83 ? -3.730 5.003 -2.749 1.00 89.56 83 LEU A CA 1
ATOM 634 C C . LEU A 1 83 ? -4.225 6.254 -2.048 1.00 89.56 83 LEU A C 1
ATOM 636 O O . LEU A 1 83 ? -3.639 6.672 -1.049 1.00 89.56 83 LEU A O 1
ATOM 640 N N . ASP A 1 84 ? -5.310 6.826 -2.539 1.00 91.00 84 ASP A N 1
ATOM 641 C CA . ASP A 1 84 ? -6.037 7.838 -1.788 1.00 91.00 84 ASP A CA 1
ATOM 642 C C . ASP A 1 84 ? -7.038 7.112 -0.896 1.00 91.00 84 ASP A C 1
ATOM 644 O O . ASP A 1 84 ? -7.824 6.283 -1.361 1.00 91.00 84 ASP A O 1
ATOM 648 N N . VAL A 1 85 ? -6.950 7.341 0.410 1.00 89.81 85 VAL A N 1
ATOM 649 C CA . VAL A 1 85 ? -7.670 6.554 1.404 1.00 89.81 85 VAL A CA 1
ATOM 650 C C . VAL A 1 85 ? -8.409 7.432 2.396 1.00 89.81 85 VAL A C 1
ATOM 652 O O . VAL A 1 85 ? -7.908 8.435 2.905 1.00 89.81 85 VAL A O 1
ATOM 655 N N . HIS A 1 86 ? -9.609 6.992 2.747 1.00 86.50 86 HIS A N 1
ATOM 656 C CA . HIS A 1 86 ? -10.401 7.598 3.796 1.00 86.50 86 HIS A CA 1
ATOM 657 C C . HIS A 1 86 ? -10.266 6.809 5.089 1.00 86.50 86 HIS A C 1
ATOM 659 O O . HIS A 1 86 ? -10.429 5.587 5.100 1.00 86.50 86 HIS A O 1
ATOM 665 N N . ASN A 1 87 ? -10.022 7.506 6.198 1.00 81.31 87 ASN A N 1
ATOM 666 C CA . ASN A 1 87 ? -10.087 6.866 7.500 1.00 81.31 87 ASN A CA 1
ATOM 667 C C . ASN A 1 87 ? -11.542 6.553 7.855 1.00 81.31 87 ASN A C 1
ATOM 669 O O . ASN A 1 87 ? -12.315 7.463 8.133 1.00 81.31 87 ASN A O 1
ATOM 673 N N . THR A 1 88 ? -11.898 5.271 7.877 1.00 70.50 88 THR A N 1
ATOM 674 C CA . THR A 1 88 ? -13.233 4.826 8.293 1.00 70.50 88 THR A CA 1
ATOM 675 C C . THR A 1 88 ? -13.268 4.388 9.747 1.00 70.50 88 THR A C 1
ATOM 677 O O . THR A 1 88 ? -14.349 4.098 10.258 1.00 70.50 88 THR A O 1
ATOM 680 N N . THR A 1 89 ? -12.119 4.324 10.434 1.00 61.91 89 THR A N 1
ATOM 681 C CA . THR A 1 89 ? -12.147 4.083 11.877 1.00 61.91 89 THR A CA 1
ATOM 682 C C . THR A 1 89 ? -12.832 5.262 12.560 1.00 61.91 89 THR A C 1
ATOM 684 O O . THR A 1 89 ? -12.409 6.407 12.362 1.00 61.91 89 THR A O 1
ATOM 687 N N . PRO A 1 90 ? -13.889 5.018 13.354 1.00 50.28 90 PRO A N 1
ATOM 688 C CA . PRO A 1 90 ? -14.454 6.067 14.171 1.00 50.28 90 PRO A CA 1
ATOM 689 C C . PRO A 1 90 ? -13.347 6.494 15.127 1.00 50.28 90 PRO A C 1
ATOM 691 O O . PRO A 1 90 ? -12.933 5.732 16.003 1.00 50.28 90 PRO A O 1
ATOM 694 N N . SER A 1 91 ? -12.829 7.709 14.945 1.00 47.44 91 SER A N 1
ATOM 695 C CA . SER A 1 91 ? -12.130 8.383 16.026 1.00 47.44 91 SER A CA 1
ATOM 696 C C . SER A 1 91 ? -13.103 8.342 17.191 1.00 47.44 91 SER A C 1
ATOM 698 O O . SER A 1 91 ? -14.184 8.925 17.085 1.00 47.44 91 SER A O 1
ATOM 700 N N . LEU A 1 92 ? -12.768 7.582 18.237 1.00 44.28 92 LEU A N 1
ATOM 701 C CA . LEU A 1 92 ? -13.432 7.662 19.527 1.00 44.28 92 LEU A CA 1
ATOM 702 C C . LEU A 1 92 ? -13.378 9.135 19.906 1.00 44.28 92 LEU A C 1
ATOM 704 O O . LEU A 1 92 ? -12.379 9.630 20.420 1.00 44.28 92 LEU A O 1
ATOM 708 N N . ILE A 1 93 ? -14.446 9.842 19.556 1.00 45.97 93 ILE A N 1
ATOM 709 C CA . ILE A 1 93 ? -14.873 11.048 20.217 1.00 45.97 93 ILE A CA 1
ATOM 710 C C . ILE A 1 93 ? -14.778 10.695 21.691 1.00 45.97 93 ILE A C 1
ATOM 712 O O . ILE A 1 93 ? -15.522 9.855 22.197 1.00 45.97 93 ILE A O 1
ATOM 716 N N . SER A 1 94 ? -13.783 11.269 22.359 1.00 45.91 94 SER A N 1
ATOM 717 C CA . SER A 1 94 ? -13.815 11.394 23.802 1.00 45.91 94 SER A CA 1
ATOM 718 C C . SER A 1 94 ? -15.217 11.895 24.142 1.00 45.91 94 SER A C 1
ATOM 720 O O . SER A 1 94 ? -15.606 12.932 23.591 1.00 45.91 94 SER A O 1
ATOM 722 N N . PRO A 1 95 ? -16.009 11.192 24.971 1.00 46.03 95 PRO A N 1
ATOM 723 C CA . PRO A 1 95 ? -17.206 11.806 25.498 1.00 46.03 95 PRO A CA 1
ATOM 724 C C . PRO A 1 95 ? -16.706 12.978 26.339 1.00 46.03 95 PRO A C 1
ATOM 726 O O . PRO A 1 95 ? -16.220 12.791 27.453 1.00 46.03 95 PRO A O 1
ATOM 729 N N . SER A 1 96 ? -16.759 14.195 25.798 1.00 46.81 96 SER A N 1
ATOM 730 C CA . SER A 1 96 ? -16.771 15.382 26.640 1.00 46.81 96 SER A CA 1
ATOM 731 C C . SER A 1 96 ? -18.107 15.346 27.362 1.00 46.81 96 SER A C 1
ATOM 733 O O . SER A 1 96 ? -19.102 15.923 26.936 1.00 46.81 96 SER A O 1
ATOM 735 N N . SER A 1 97 ? -18.128 14.574 28.443 1.00 53.16 97 SER A N 1
ATOM 736 C CA . SER A 1 97 ? -19.073 14.706 29.528 1.00 53.16 97 SER A CA 1
ATOM 737 C C . SER A 1 97 ? -19.120 16.181 29.906 1.00 53.16 97 SER A C 1
ATOM 739 O O . SER A 1 97 ? -18.099 16.742 30.291 1.00 53.16 97 SER A O 1
ATOM 741 N N . THR A 1 98 ? -20.280 16.815 29.791 1.00 52.16 98 THR A N 1
ATOM 742 C CA . THR A 1 98 ? -20.932 17.475 30.928 1.00 52.16 98 THR A CA 1
ATOM 743 C C . THR A 1 98 ? -22.394 17.678 30.556 1.00 52.16 98 THR A C 1
ATOM 745 O O . THR A 1 98 ? -22.771 18.599 29.839 1.00 52.16 98 THR A O 1
ATOM 748 N N . LEU A 1 99 ? -23.207 16.755 31.058 1.00 60.03 99 LEU A N 1
ATOM 749 C CA . LEU A 1 99 ? -24.593 17.007 31.399 1.00 60.03 99 LEU A CA 1
ATOM 750 C C . LEU A 1 99 ? -24.610 18.035 32.543 1.00 60.03 99 LEU A C 1
ATOM 752 O O . LEU A 1 99 ? -24.078 17.756 33.614 1.00 60.03 99 LEU A O 1
ATOM 756 N N . GLN A 1 100 ? -25.212 19.194 32.311 1.00 48.00 100 GLN A N 1
ATOM 757 C CA . GLN A 1 100 ? -25.898 20.032 33.303 1.00 48.00 100 GLN A CA 1
ATOM 758 C C . GLN A 1 100 ? -26.746 21.001 32.464 1.00 48.00 100 GLN A C 1
ATOM 760 O O . GLN A 1 100 ? -26.219 21.625 31.550 1.00 48.00 100 GLN A O 1
ATOM 765 N N . GLY A 1 101 ? -28.068 21.046 32.583 1.00 49.59 101 GLY A N 1
ATOM 766 C CA . GLY A 1 101 ? -28.861 20.951 33.805 1.00 49.59 101 GLY A CA 1
ATOM 767 C C . GLY A 1 101 ? -29.503 22.311 33.997 1.00 49.59 101 GLY A C 1
ATOM 768 O O . GLY A 1 101 ? -28.723 23.262 34.206 1.00 49.59 101 GLY A O 1
#

pLDDT: mean 72.29, std 17.08, range [40.34, 91.56]

Sequence (101 aa):
MDDFDQLAYPNIVIINGKEYKASRNTSKGSVKIPYTEAPDIGIGDTIIEKSGNRDIHLKVLDINFTPGGTLQVGTEHPNMLTLDVHNTTPSLISPSSTLQG

Radius of gyration: 16.7 Å; chains: 1; bounding box: 57×31×47 Å

Organism: Halomonas elongata (NCBI:txid2746)